Protein AF-A0A1Y1S7C5-F1 (afdb_monomer)

Mean predicted aligned error: 9.41 Å

Sequence (81 aa):
MSNASLEMVEEVPKCKICHEEQEDVEPLFHPCKCKGSMKFIHDTCLREWIKGSKEPSCGICGHKFTFKSVYKENTPKRLPA

Radius of gyration: 17.9 Å; Cα contacts (8 Å, |Δi|>4): 81; chains: 1; bounding box: 28×31×73 Å

Nearest PDB structures (foldseek):
  8pda-assembly1_A  TM=8.435E-01  e=1.065E-05  Saccharomyces cerevisiae
  2m6m-assembly1_A  TM=8.454E-01  e=5.226E-05  Saccharomyces cerevisiae S288C
  2d8s-assembly1_A  TM=6.504E-01  e=1.694E-05  Homo sapiens
  7kzt-assembly1_L  TM=6.531E-01  e=6.721E-02  Homo sapiens
  8aaf-assembly1_e  TM=5.910E-01  e=9.362E-02  Saccharomyces cerevisiae

Foldseek 3Di:
DDDPPPPPPPPAAAAPQPRHGADPVWGWAAQDDDDDNPRTHTPVRLVVVCVPDPAQADPPHRHHGDDDPDDDPPDPPDDDD

Organism: NCBI:txid1081671

Solvent-accessible surface area (backbone atoms only — not comparable to full-atom values): 5437 Å² total; per-residue (Å²): 138,89,78,85,78,76,72,80,75,75,78,75,68,33,21,67,82,83,66,44,66,62,42,98,90,46,50,63,43,67,64,47,83,48,66,78,63,70,20,30,35,33,66,66,61,51,53,56,53,39,76,77,40,98,57,64,45,37,95,85,74,62,34,64,55,80,86,76,91,77,75,60,92,86,54,68,97,61,80,84,132

Structure (mmCIF, N/CA/C/O backbone):
data_AF-A0A1Y1S7C5-F1
#
_entry.id   AF-A0A1Y1S7C5-F1
#
loop_
_atom_site.group_PDB
_atom_site.id
_atom_site.type_symbol
_atom_site.label_atom_id
_atom_site.label_alt_id
_atom_site.label_comp_id
_atom_site.label_asym_id
_atom_site.label_entity_id
_atom_site.label_seq_id
_atom_site.pdbx_PDB_ins_code
_atom_site.Cartn_x
_atom_site.Cartn_y
_atom_site.Cartn_z
_atom_site.occupancy
_atom_site.B_iso_or_equiv
_atom_site.auth_seq_id
_atom_site.auth_comp_id
_atom_site.auth_asym_id
_atom_site.auth_atom_id
_atom_site.pdbx_PDB_model_num
ATOM 1 N N . MET A 1 1 ? 13.574 -4.602 -44.661 1.00 49.38 1 MET A N 1
ATOM 2 C CA . MET A 1 1 ? 14.548 -4.940 -43.606 1.00 49.38 1 MET A CA 1
ATOM 3 C C . MET A 1 1 ? 13.832 -4.846 -42.277 1.00 49.38 1 MET A C 1
ATOM 5 O O . MET A 1 1 ? 13.543 -3.759 -41.803 1.00 49.38 1 MET A O 1
ATOM 9 N N . SER A 1 2 ? 13.413 -6.000 -41.781 1.00 63.34 2 SER A N 1
ATOM 10 C CA . SER A 1 2 ? 12.760 -6.195 -40.495 1.00 63.34 2 SER A CA 1
ATOM 11 C C . SER A 1 2 ? 13.792 -6.147 -39.373 1.00 63.34 2 SER A C 1
ATOM 13 O O . SER A 1 2 ? 14.754 -6.905 -39.421 1.00 63.34 2 SER A O 1
ATOM 15 N N . ASN A 1 3 ? 13.552 -5.316 -38.362 1.00 53.69 3 ASN A N 1
ATOM 16 C CA . ASN A 1 3 ? 13.464 -5.799 -36.987 1.00 53.69 3 ASN A CA 1
ATOM 17 C C . ASN A 1 3 ? 12.796 -4.724 -36.115 1.00 53.69 3 ASN A C 1
ATOM 19 O O . ASN A 1 3 ? 13.458 -3.861 -35.544 1.00 53.69 3 ASN A O 1
ATOM 23 N N . ALA A 1 4 ? 11.467 -4.767 -36.044 1.00 62.31 4 ALA A N 1
ATOM 24 C CA . ALA A 1 4 ? 10.741 -4.148 -34.950 1.00 62.31 4 ALA A CA 1
ATOM 25 C C . ALA A 1 4 ? 10.871 -5.083 -33.741 1.00 62.31 4 ALA A C 1
ATOM 27 O O . ALA A 1 4 ? 9.987 -5.901 -33.491 1.00 62.31 4 ALA A O 1
ATOM 28 N N . SER A 1 5 ? 11.983 -4.979 -33.011 1.00 68.00 5 SER A N 1
ATOM 29 C CA . SER A 1 5 ? 12.047 -5.480 -31.640 1.00 68.00 5 SER A CA 1
ATOM 30 C C . SER A 1 5 ? 11.179 -4.551 -30.793 1.00 68.00 5 SER A C 1
ATOM 32 O O . SER A 1 5 ? 11.664 -3.606 -30.180 1.00 68.00 5 SER A O 1
ATOM 34 N N . LEU A 1 6 ? 9.865 -4.783 -30.819 1.00 65.56 6 LEU A N 1
ATOM 35 C CA . LEU A 1 6 ? 8.976 -4.368 -29.742 1.00 65.56 6 LEU A CA 1
ATOM 36 C C . LEU A 1 6 ? 9.371 -5.210 -28.532 1.00 65.56 6 LEU A C 1
ATOM 38 O O . LEU A 1 6 ? 8.798 -6.267 -28.275 1.00 65.56 6 LEU A O 1
ATOM 42 N N . GLU A 1 7 ? 10.414 -4.772 -27.835 1.00 67.44 7 GLU A N 1
ATOM 43 C CA . GLU A 1 7 ? 10.646 -5.208 -26.472 1.00 67.44 7 GLU A CA 1
ATOM 44 C C . GLU A 1 7 ? 9.394 -4.810 -25.695 1.00 67.44 7 GLU A C 1
ATOM 46 O O . GLU A 1 7 ? 9.058 -3.631 -25.565 1.00 67.44 7 GLU A O 1
ATOM 51 N N . MET A 1 8 ? 8.633 -5.814 -25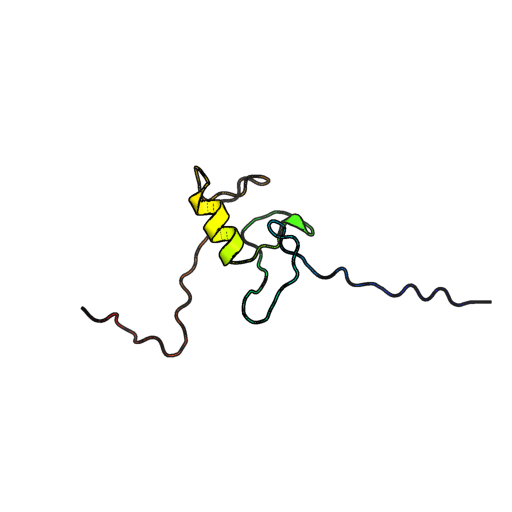.268 1.00 61.66 8 MET A N 1
ATOM 52 C CA . MET A 1 8 ? 7.568 -5.627 -24.300 1.00 61.66 8 MET A CA 1
ATOM 53 C C . MET A 1 8 ? 8.254 -5.221 -23.001 1.00 61.66 8 MET A C 1
ATOM 55 O O . MET A 1 8 ? 8.654 -6.074 -22.215 1.00 61.66 8 MET A O 1
ATOM 59 N N . VAL A 1 9 ? 8.473 -3.920 -22.818 1.00 66.75 9 VAL A N 1
ATOM 60 C CA . VAL A 1 9 ? 8.928 -3.382 -21.541 1.00 66.75 9 VAL A CA 1
ATOM 61 C C . VAL A 1 9 ? 7.770 -3.617 -20.580 1.00 66.75 9 VAL A C 1
ATOM 63 O O . VAL A 1 9 ? 6.767 -2.903 -20.620 1.00 66.75 9 VAL A O 1
ATOM 66 N N . GLU A 1 10 ? 7.846 -4.684 -19.789 1.00 72.31 10 GLU A N 1
ATOM 67 C CA . GLU A 1 10 ? 6.916 -4.872 -18.685 1.00 72.31 10 GLU A CA 1
ATOM 68 C C . GLU A 1 10 ? 7.125 -3.693 -17.733 1.00 72.31 10 GLU A C 1
ATOM 70 O O . GLU A 1 10 ? 8.166 -3.574 -17.088 1.00 72.31 10 GLU A O 1
ATOM 75 N N . GLU A 1 11 ? 6.169 -2.762 -17.704 1.00 80.88 11 GLU A N 1
ATOM 76 C CA . GLU A 1 11 ? 6.210 -1.651 -16.761 1.00 80.88 11 GLU A CA 1
ATOM 77 C C . GLU A 1 11 ? 6.222 -2.217 -15.340 1.00 80.88 11 GLU A C 1
ATOM 79 O O . GLU A 1 11 ? 5.241 -2.811 -14.879 1.00 80.88 11 GLU A O 1
ATOM 84 N N . VAL A 1 12 ? 7.347 -2.033 -14.647 1.00 90.31 12 VAL A N 1
ATOM 85 C CA . VAL A 1 12 ? 7.508 -2.502 -13.274 1.00 90.31 12 VAL A CA 1
ATOM 86 C C . VAL A 1 12 ? 6.494 -1.772 -12.386 1.00 90.31 12 VAL A C 1
ATOM 88 O O . VAL A 1 12 ? 6.443 -0.536 -12.401 1.00 90.31 12 VAL A O 1
ATOM 91 N N . PRO A 1 13 ? 5.664 -2.496 -11.613 1.00 93.62 13 PRO A N 1
ATOM 92 C CA . PRO A 1 13 ? 4.734 -1.877 -10.682 1.00 93.62 13 PRO A CA 1
ATOM 93 C C . PRO A 1 13 ? 5.453 -0.982 -9.672 1.00 93.62 13 PRO A C 1
ATOM 95 O O . PRO A 1 13 ? 6.458 -1.376 -9.084 1.00 93.62 13 PRO A O 1
ATOM 98 N N . LYS A 1 14 ? 4.891 0.204 -9.430 1.00 95.94 14 LYS A N 1
ATOM 99 C CA . LYS A 1 14 ? 5.406 1.180 -8.463 1.00 95.94 14 LYS A CA 1
ATOM 100 C C . LYS A 1 14 ? 4.341 1.543 -7.444 1.00 95.94 14 LYS A C 1
ATOM 102 O O . LYS A 1 14 ? 3.150 1.591 -7.764 1.00 95.94 14 LYS A O 1
ATOM 107 N N . CYS A 1 15 ? 4.766 1.822 -6.219 1.00 96.69 15 CYS A N 1
ATOM 108 C CA . CYS A 1 15 ? 3.903 2.344 -5.174 1.00 96.69 15 CYS A CA 1
ATOM 109 C C . CYS A 1 15 ? 3.292 3.670 -5.615 1.00 96.69 15 CYS A C 1
ATOM 111 O O . CYS A 1 15 ? 4.007 4.600 -5.975 1.00 96.69 15 CYS A O 1
ATOM 113 N N . LYS A 1 16 ? 1.972 3.821 -5.515 1.00 94.94 16 LYS A N 1
ATOM 114 C CA . LYS A 1 16 ? 1.314 5.084 -5.889 1.00 94.94 16 LYS A CA 1
ATOM 115 C C . LYS A 1 16 ? 1.588 6.253 -4.927 1.00 94.94 16 LYS A C 1
ATOM 117 O O . LYS A 1 16 ? 1.075 7.340 -5.163 1.00 94.94 16 LYS A O 1
ATOM 122 N N . ILE A 1 17 ? 2.260 5.995 -3.800 1.00 94.62 17 ILE A N 1
ATOM 123 C CA . ILE A 1 17 ? 2.548 6.993 -2.760 1.00 94.62 17 ILE A CA 1
ATOM 124 C C . ILE A 1 17 ? 3.992 7.486 -2.888 1.00 94.62 17 ILE A C 1
ATOM 126 O O . ILE A 1 17 ? 4.189 8.678 -3.085 1.00 94.62 17 ILE A O 1
ATOM 130 N N . CYS A 1 18 ? 4.984 6.593 -2.804 1.00 96.56 18 CYS A N 1
ATOM 131 C CA . CYS A 1 18 ? 6.401 6.972 -2.895 1.00 96.56 18 CYS A CA 1
ATOM 132 C C . CYS A 1 18 ? 6.988 6.876 -4.314 1.00 96.56 18 CYS A C 1
ATOM 134 O O . CYS A 1 18 ? 8.065 7.401 -4.555 1.00 96.56 18 CYS A O 1
ATOM 136 N N . HIS A 1 19 ? 6.280 6.249 -5.262 1.00 95.56 19 HIS A N 1
ATOM 137 C CA . HIS A 1 19 ? 6.732 6.011 -6.642 1.00 95.56 19 HIS A CA 1
ATOM 138 C C . HIS A 1 19 ? 7.958 5.096 -6.784 1.00 95.56 19 HIS A C 1
ATOM 140 O O . HIS A 1 19 ? 8.564 5.042 -7.855 1.00 95.56 19 HIS A O 1
ATOM 146 N N . GLU A 1 20 ? 8.276 4.331 -5.744 1.00 96.31 20 GLU A N 1
ATOM 147 C CA . GLU A 1 20 ? 9.333 3.320 -5.759 1.00 96.31 20 GLU A CA 1
ATOM 148 C C . GLU A 1 20 ? 8.772 1.935 -6.111 1.00 96.31 20 GLU A C 1
ATOM 150 O O . GLU A 1 20 ? 7.566 1.679 -6.006 1.00 96.31 20 GLU A O 1
ATOM 155 N N . GLU A 1 21 ? 9.649 1.057 -6.591 1.00 96.19 21 GLU A N 1
ATOM 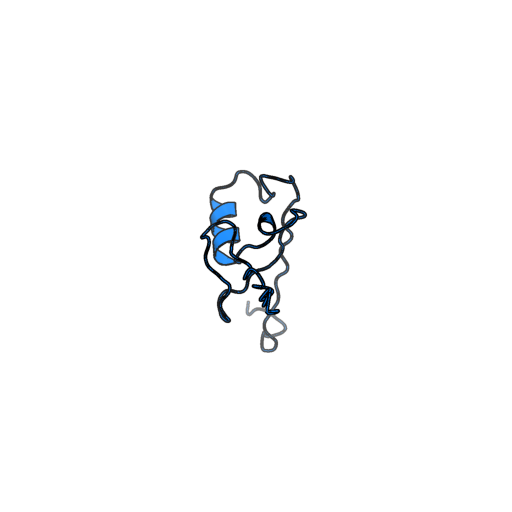156 C CA . GLU A 1 21 ? 9.332 -0.334 -6.927 1.00 96.19 21 GLU A CA 1
ATOM 157 C C . GLU A 1 21 ? 9.173 -1.179 -5.649 1.00 96.19 21 GLU A C 1
ATOM 159 O O . GLU A 1 21 ? 9.281 -0.681 -4.528 1.00 96.19 21 GLU A O 1
ATOM 164 N N . GLN A 1 22 ? 8.835 -2.458 -5.796 1.00 94.94 22 GLN A N 1
ATOM 165 C CA . GLN A 1 22 ? 8.796 -3.367 -4.649 1.00 94.94 22 GLN A CA 1
ATOM 166 C C . GLN A 1 22 ? 10.199 -3.843 -4.261 1.00 94.94 22 GLN A C 1
ATOM 168 O O . GLN A 1 22 ? 11.043 -4.061 -5.128 1.00 94.94 22 GLN A O 1
ATOM 173 N N . GLU A 1 23 ? 10.391 -4.115 -2.974 1.00 93.12 23 GLU A N 1
ATOM 174 C CA . GLU A 1 23 ? 11.556 -4.824 -2.443 1.00 93.12 23 GLU A CA 1
ATOM 175 C C . GLU A 1 23 ? 11.105 -6.090 -1.704 1.00 93.12 23 GLU A C 1
ATOM 177 O O . GLU A 1 23 ? 9.957 -6.185 -1.265 1.00 93.12 23 GLU A O 1
ATOM 182 N N . ASP A 1 24 ? 12.005 -7.058 -1.504 1.00 89.75 24 ASP A N 1
ATOM 183 C CA . ASP A 1 24 ? 11.693 -8.288 -0.753 1.00 89.75 24 ASP A CA 1
ATOM 184 C C . ASP A 1 24 ? 11.182 -7.993 0.670 1.00 89.75 24 ASP A C 1
ATOM 186 O O . ASP A 1 24 ? 10.349 -8.720 1.217 1.00 89.75 24 ASP A O 1
ATOM 190 N N . VAL A 1 25 ? 11.677 -6.907 1.271 1.00 89.56 25 VAL A N 1
ATOM 191 C CA . VAL A 1 25 ? 11.289 -6.439 2.610 1.00 89.56 25 VAL A CA 1
ATOM 192 C C . VAL A 1 25 ? 10.065 -5.521 2.597 1.00 89.56 25 VAL A C 1
ATOM 194 O O . VAL A 1 25 ? 9.335 -5.471 3.588 1.00 89.56 25 VAL A O 1
ATOM 197 N N . GLU A 1 26 ? 9.808 -4.843 1.478 1.00 90.44 26 GLU A N 1
ATOM 198 C CA . GLU A 1 26 ? 8.684 -3.928 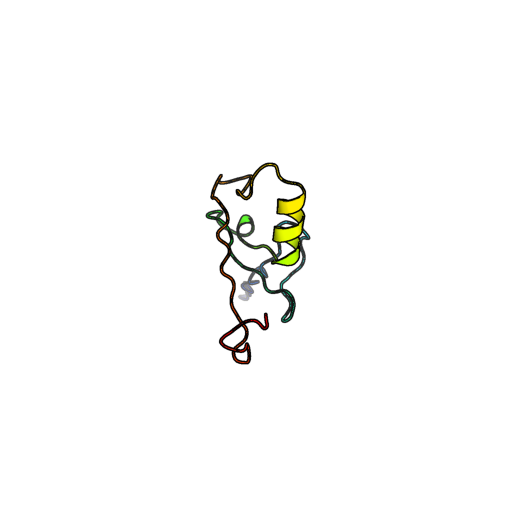1.276 1.00 90.44 26 GLU A CA 1
ATOM 199 C C . GLU A 1 26 ? 7.946 -4.275 -0.030 1.00 90.44 26 GLU A C 1
ATOM 201 O O . GLU A 1 26 ? 8.129 -3.626 -1.064 1.00 90.44 26 GLU A O 1
ATOM 206 N N . PRO A 1 27 ? 7.094 -5.317 -0.013 1.00 93.50 27 PRO A N 1
ATOM 207 C CA . PRO A 1 27 ? 6.350 -5.728 -1.195 1.00 93.50 27 PRO A CA 1
ATOM 208 C C . PRO A 1 27 ? 5.192 -4.770 -1.509 1.00 93.50 27 PRO A C 1
ATOM 210 O O . PRO A 1 27 ? 4.584 -4.165 -0.617 1.00 93.50 27 PRO A O 1
ATOM 213 N N . LEU A 1 28 ? 4.816 -4.694 -2.789 1.00 95.44 28 LEU A N 1
ATOM 214 C CA . LEU A 1 28 ? 3.610 -3.993 -3.236 1.00 95.44 28 LEU A CA 1
ATOM 215 C C . LEU A 1 28 ? 2.379 -4.907 -3.166 1.00 95.44 28 LEU A C 1
ATOM 217 O O . LEU A 1 28 ? 2.427 -6.083 -3.521 1.00 95.44 28 LEU A O 1
ATOM 221 N N . PHE A 1 29 ? 1.230 -4.353 -2.775 1.00 94.00 29 PHE A N 1
ATOM 222 C CA . PHE A 1 29 ? -0.052 -5.072 -2.779 1.00 94.00 29 PHE A CA 1
ATOM 223 C C . PHE A 1 29 ? -1.222 -4.183 -3.209 1.00 94.00 29 PHE A C 1
ATOM 225 O O . PHE A 1 29 ? -1.058 -3.002 -3.512 1.00 94.00 29 PHE A O 1
ATOM 232 N N . HIS A 1 30 ? -2.423 -4.775 -3.254 1.00 94.38 30 HIS A N 1
ATOM 233 C CA . HIS A 1 30 ? -3.649 -4.151 -3.757 1.00 94.38 30 HIS A CA 1
ATOM 234 C C . HIS A 1 30 ? -4.672 -3.884 -2.636 1.00 94.38 30 HIS A C 1
ATOM 236 O O . HIS A 1 30 ? -5.616 -4.659 -2.467 1.00 94.38 30 HIS A O 1
ATOM 242 N N . PRO A 1 31 ? -4.549 -2.795 -1.858 1.00 93.44 31 PRO A N 1
ATOM 243 C CA . PRO A 1 31 ? -5.482 -2.517 -0.763 1.00 93.44 31 PRO A CA 1
ATOM 244 C C . PRO A 1 31 ? -6.862 -2.037 -1.228 1.00 93.44 31 PRO A C 1
ATOM 246 O O . PRO A 1 31 ? -7.771 -1.891 -0.415 1.00 93.44 31 PRO A O 1
ATOM 249 N N . CYS A 1 32 ? -7.035 -1.729 -2.514 1.00 94.44 32 CYS A N 1
ATOM 250 C CA . CYS A 1 32 ? -8.250 -1.112 -3.034 1.00 94.44 32 CYS A CA 1
ATOM 251 C C . CYS A 1 32 ? -8.645 -1.649 -4.410 1.00 94.44 32 CYS A C 1
ATOM 253 O O . CYS A 1 32 ? -7.923 -2.427 -5.027 1.00 94.44 32 CYS A O 1
ATOM 255 N N . LYS A 1 33 ? -9.801 -1.193 -4.904 1.00 94.62 33 LYS A N 1
ATOM 256 C CA . LYS A 1 33 ? -10.372 -1.598 -6.197 1.00 94.62 33 LYS A CA 1
ATOM 257 C C . LYS A 1 33 ? -9.898 -0.749 -7.384 1.00 94.62 33 LYS A C 1
ATOM 259 O O . LYS A 1 33 ? -10.477 -0.845 -8.466 1.00 94.62 33 LYS A O 1
ATOM 264 N N . CYS A 1 34 ? -8.894 0.110 -7.194 1.00 95.44 34 CYS A N 1
ATOM 265 C CA . CYS A 1 34 ? -8.314 0.872 -8.298 1.00 95.44 34 CYS A CA 1
ATOM 266 C C . CYS A 1 34 ? -7.763 -0.071 -9.382 1.00 95.44 34 CYS A C 1
ATOM 268 O O . CYS A 1 34 ? -7.412 -1.220 -9.113 1.00 95.44 34 CYS A O 1
ATOM 270 N N . LYS A 1 35 ? -7.699 0.421 -10.620 1.00 93.56 35 LYS A N 1
ATOM 271 C CA . LYS A 1 35 ? -7.160 -0.312 -11.774 1.00 93.56 35 LYS A CA 1
ATOM 272 C C . LYS A 1 35 ? -5.801 0.265 -12.176 1.00 93.56 35 LYS A C 1
ATOM 274 O O . LYS A 1 35 ? -5.464 1.379 -11.780 1.00 93.56 35 LYS A O 1
ATOM 279 N N . GLY A 1 36 ? -5.043 -0.490 -12.970 1.00 91.69 36 GLY A N 1
ATOM 280 C CA . GLY A 1 36 ? -3.721 -0.069 -13.446 1.00 91.69 36 GLY A CA 1
ATOM 281 C C . GLY A 1 36 ? -2.724 0.152 -12.306 1.00 91.69 36 GLY A C 1
ATOM 282 O O . GLY A 1 36 ? -2.808 -0.515 -11.276 1.00 91.69 36 GLY A O 1
ATOM 283 N N . SER A 1 37 ? -1.807 1.101 -12.482 1.00 90.75 37 SER A N 1
ATOM 284 C CA . SER A 1 37 ? -0.748 1.448 -11.521 1.00 90.75 37 SER A CA 1
ATOM 285 C C . SER A 1 37 ? -1.272 1.971 -10.175 1.00 90.75 37 SER A C 1
ATOM 287 O O . SER A 1 37 ? -0.663 1.744 -9.135 1.00 90.75 37 SER A O 1
ATOM 289 N N . MET A 1 38 ? -2.462 2.581 -10.141 1.00 93.38 38 MET A N 1
ATOM 290 C CA . MET A 1 38 ? -3.041 3.191 -8.929 1.00 93.38 38 MET A CA 1
ATOM 291 C C . MET A 1 38 ? -3.478 2.185 -7.850 1.00 93.38 38 MET A C 1
ATOM 293 O O . MET A 1 38 ? -3.959 2.585 -6.781 1.00 93.38 38 MET A O 1
ATOM 297 N N . LYS A 1 39 ? -3.385 0.882 -8.132 1.00 95.19 39 LYS A N 1
ATOM 298 C CA . LYS A 1 39 ? -3.755 -0.176 -7.189 1.00 95.19 39 LYS A CA 1
ATOM 299 C C . LYS A 1 39 ? -2.609 -0.589 -6.264 1.00 95.19 39 LYS A C 1
ATOM 301 O O . LYS A 1 39 ? -2.916 -1.157 -5.225 1.00 95.19 39 LYS A O 1
ATOM 306 N N . PHE A 1 40 ? -1.352 -0.306 -6.615 1.00 96.00 40 PHE A N 1
ATOM 307 C CA . PHE A 1 40 ? -0.168 -0.785 -5.896 1.00 96.00 40 PHE A CA 1
ATOM 308 C C . PHE A 1 40 ? 0.279 0.189 -4.797 1.00 96.00 40 PHE A C 1
ATOM 310 O O . PHE A 1 40 ? 0.405 1.391 -5.043 1.00 96.00 40 PHE A O 1
ATOM 317 N N . ILE A 1 41 ? 0.500 -0.319 -3.580 1.00 95.81 41 ILE A N 1
ATOM 318 C CA . ILE A 1 41 ? 0.996 0.445 -2.420 1.00 95.81 41 ILE A CA 1
ATOM 319 C C . ILE A 1 41 ? 1.867 -0.466 -1.537 1.00 95.81 41 ILE A C 1
ATOM 321 O O . ILE A 1 41 ? 1.552 -1.651 -1.421 1.00 95.81 41 ILE A O 1
ATOM 325 N N . HIS A 1 42 ? 2.907 0.079 -0.896 1.00 96.19 42 HIS A N 1
ATOM 326 C CA . HIS A 1 42 ? 3.637 -0.561 0.212 1.00 96.19 42 HIS A CA 1
ATOM 327 C C . HIS A 1 42 ? 2.846 -0.543 1.530 1.00 96.19 42 HIS A C 1
ATOM 329 O O . HIS A 1 42 ? 1.950 0.282 1.731 1.00 96.19 42 HIS A O 1
ATOM 335 N N . ASP A 1 43 ? 3.185 -1.436 2.466 1.00 93.19 43 ASP A N 1
ATOM 336 C CA . ASP A 1 43 ? 2.455 -1.569 3.745 1.00 93.19 43 ASP A CA 1
ATOM 337 C C . ASP A 1 43 ? 2.734 -0.372 4.652 1.00 93.19 43 ASP A C 1
ATOM 339 O O . ASP A 1 43 ? 1.811 0.210 5.227 1.00 93.19 43 ASP A O 1
ATOM 343 N N . THR A 1 44 ? 3.992 0.054 4.693 1.00 94.94 44 THR A N 1
ATOM 344 C CA . THR A 1 44 ? 4.466 1.253 5.387 1.00 94.94 44 THR A CA 1
ATOM 345 C C . THR A 1 44 ? 3.782 2.507 4.853 1.00 94.94 44 THR A C 1
ATOM 347 O O . THR A 1 44 ? 3.093 3.187 5.617 1.00 94.94 44 THR A O 1
ATOM 350 N N . CYS A 1 45 ? 3.837 2.746 3.538 1.00 95.50 45 CYS A N 1
ATOM 351 C CA . CYS A 1 45 ? 3.178 3.894 2.913 1.00 95.50 45 CYS A CA 1
ATOM 352 C C . CYS A 1 45 ? 1.663 3.915 3.171 1.00 95.50 45 CYS A C 1
ATOM 354 O O . CYS A 1 45 ? 1.092 4.971 3.450 1.00 95.50 45 CYS A O 1
ATOM 356 N N . LEU A 1 46 ? 0.988 2.759 3.108 1.00 94.69 46 LEU A N 1
ATOM 357 C CA . LEU A 1 46 ? -0.440 2.680 3.416 1.00 94.69 46 LEU A CA 1
ATOM 358 C C . LEU A 1 46 ? -0.720 3.037 4.882 1.00 94.69 46 LEU A C 1
ATOM 360 O O . LEU A 1 46 ? -1.640 3.807 5.160 1.00 94.69 46 LEU A O 1
ATOM 364 N N . ARG A 1 47 ? 0.055 2.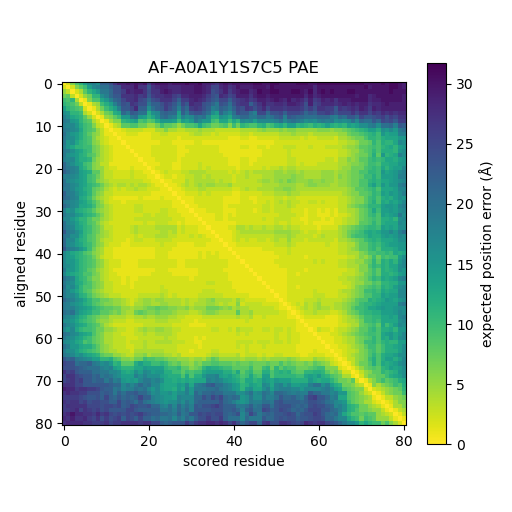495 5.828 1.00 92.62 47 ARG A N 1
ATOM 365 C CA . ARG A 1 47 ? -0.112 2.783 7.261 1.00 92.62 47 ARG A CA 1
ATOM 366 C C . ARG A 1 47 ? 0.112 4.253 7.574 1.00 92.62 47 ARG A C 1
ATOM 368 O O . ARG A 1 47 ? -0.657 4.822 8.344 1.00 92.62 47 ARG A O 1
ATOM 375 N N . GLU A 1 48 ? 1.141 4.862 6.998 1.00 94.69 48 GLU A N 1
ATOM 376 C CA . GLU A 1 48 ? 1.421 6.288 7.170 1.00 94.69 48 GLU A CA 1
ATOM 377 C C . GLU A 1 48 ? 0.303 7.158 6.608 1.00 94.69 48 GLU A C 1
ATOM 379 O O . GLU A 1 48 ? -0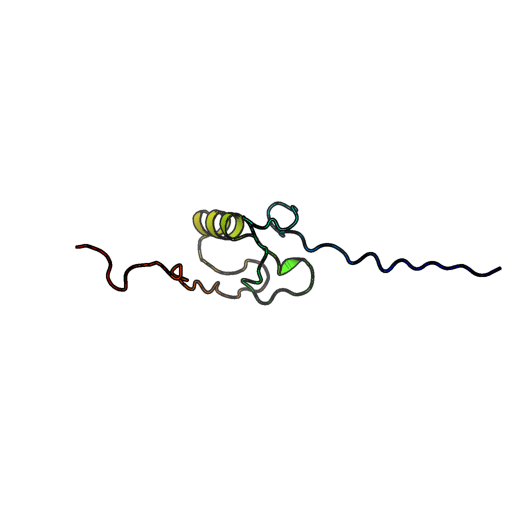.183 8.054 7.299 1.00 94.69 48 GLU A O 1
ATOM 384 N N . TRP A 1 49 ? -0.189 6.829 5.413 1.00 92.94 49 TRP A N 1
ATOM 385 C CA . TRP A 1 49 ? -1.326 7.524 4.818 1.00 92.94 49 TRP A CA 1
ATOM 386 C C . TRP A 1 49 ? -2.572 7.463 5.714 1.00 92.94 49 TRP A C 1
ATOM 388 O O . TRP A 1 49 ? -3.242 8.473 5.921 1.00 92.94 49 TRP A O 1
ATOM 398 N N . ILE A 1 50 ? -2.864 6.300 6.307 1.00 93.12 50 ILE A N 1
ATOM 399 C CA . ILE A 1 50 ? -4.024 6.131 7.196 1.00 93.12 50 ILE A CA 1
ATOM 400 C C . ILE A 1 50 ? -3.878 6.944 8.480 1.00 93.12 50 ILE A C 1
ATOM 402 O O . ILE A 1 50 ? -4.869 7.516 8.925 1.00 93.12 50 ILE A O 1
ATOM 406 N N . LYS A 1 51 ? -2.673 7.033 9.062 1.00 93.31 51 LYS A N 1
ATOM 407 C CA . LYS A 1 51 ? -2.432 7.845 10.270 1.00 93.31 51 LYS A CA 1
ATOM 408 C C . LYS A 1 51 ? -2.821 9.314 10.065 1.00 93.31 51 LYS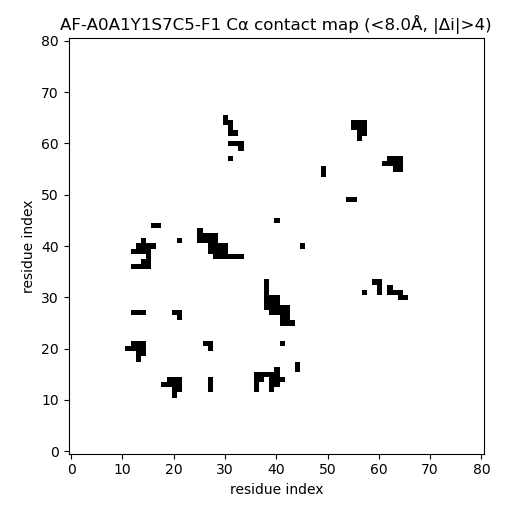 A C 1
ATOM 410 O O . LYS A 1 51 ? -3.267 9.951 11.013 1.00 93.31 51 LYS A O 1
ATOM 415 N N . GLY A 1 52 ? -2.653 9.838 8.849 1.00 91.62 52 GLY A N 1
ATOM 416 C CA . GLY A 1 52 ? -3.055 11.197 8.474 1.00 91.62 52 GLY A CA 1
ATOM 417 C C . GLY A 1 52 ? -4.473 11.323 7.903 1.00 91.62 52 GLY A C 1
ATOM 418 O O . GLY A 1 52 ? -4.921 12.438 7.640 1.00 91.62 52 GLY A O 1
ATOM 419 N N . SER A 1 53 ? -5.187 10.214 7.687 1.00 90.25 53 SER A N 1
ATOM 420 C CA . SER A 1 53 ? -6.516 10.208 7.069 1.00 90.25 53 SER A CA 1
ATOM 421 C C . SER A 1 53 ? -7.637 10.238 8.111 1.00 90.25 53 SER A C 1
ATOM 423 O O . SER A 1 53 ? -7.524 9.677 9.198 1.00 90.25 53 SER A O 1
ATOM 425 N N . LYS A 1 54 ? -8.777 10.843 7.749 1.00 90.75 54 LYS A N 1
ATOM 426 C CA . LYS A 1 54 ? -10.008 10.800 8.560 1.00 90.75 54 LYS A CA 1
ATOM 427 C C . LYS A 1 54 ? -10.616 9.398 8.630 1.00 90.75 54 LYS A C 1
ATOM 429 O O . LYS A 1 54 ? -11.259 9.061 9.618 1.00 90.75 54 LYS A O 1
ATOM 434 N N . GLU A 1 55 ? -10.445 8.600 7.577 1.00 91.88 55 GLU A N 1
ATOM 435 C CA . GLU A 1 55 ? -10.951 7.229 7.507 1.00 91.88 55 GLU A CA 1
ATOM 436 C C . GLU A 1 55 ? -10.002 6.295 6.732 1.00 91.88 55 GLU A C 1
ATOM 438 O O . GLU A 1 55 ? -9.302 6.729 5.811 1.00 91.88 55 GLU A O 1
ATOM 443 N N . PRO A 1 56 ? -9.979 4.989 7.056 1.00 92.12 56 PRO A N 1
ATOM 444 C CA . PRO A 1 56 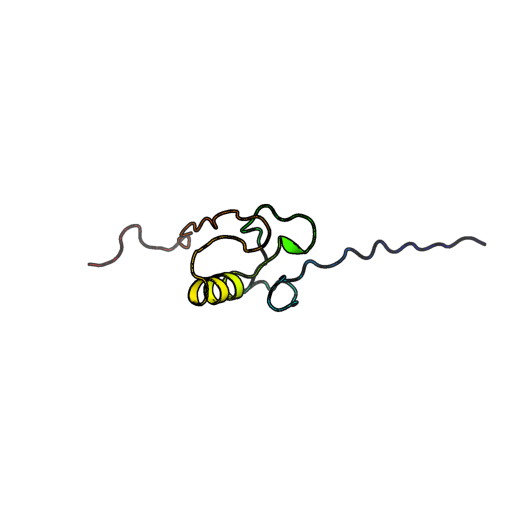? -9.160 4.004 6.355 1.00 92.12 56 PRO A CA 1
ATOM 445 C C . PRO A 1 56 ? -9.837 3.548 5.048 1.00 92.12 56 PRO A C 1
ATOM 447 O O . PRO A 1 56 ? -10.176 2.374 4.876 1.00 92.12 56 PRO A O 1
ATOM 450 N N . SER A 1 57 ? -10.065 4.479 4.124 1.00 94.81 57 SER A N 1
ATOM 451 C CA . SER A 1 57 ? -10.655 4.228 2.805 1.00 94.81 57 SER A CA 1
ATOM 452 C C . SER A 1 57 ? -9.755 4.765 1.693 1.00 94.81 57 SER A C 1
ATOM 454 O O . SER A 1 57 ? -8.926 5.640 1.902 1.00 94.81 57 SER A O 1
ATOM 456 N N . CYS A 1 58 ? -9.880 4.244 0.476 1.00 94.44 58 CYS A N 1
ATOM 457 C CA . CYS A 1 58 ? -9.151 4.797 -0.656 1.00 94.44 58 CYS A CA 1
ATOM 458 C C . CYS A 1 58 ? -9.761 6.135 -1.095 1.00 94.44 58 CYS A C 1
ATOM 460 O O . CYS A 1 58 ? -10.892 6.152 -1.568 1.00 94.44 58 CYS A O 1
ATOM 462 N N . GLY A 1 59 ? -8.974 7.215 -1.100 1.00 91.38 59 GLY A N 1
ATOM 463 C CA . GLY A 1 59 ? -9.429 8.536 -1.569 1.00 91.38 59 GLY A CA 1
ATOM 464 C C . GLY A 1 59 ? -9.813 8.638 -3.056 1.00 91.38 59 GLY A C 1
ATOM 465 O O . GLY A 1 59 ? -10.307 9.674 -3.477 1.00 91.38 59 GLY A O 1
ATOM 466 N N . ILE A 1 60 ? -9.594 7.586 -3.855 1.00 93.00 60 ILE A N 1
ATOM 467 C CA . ILE A 1 60 ? -9.960 7.549 -5.282 1.00 93.00 60 ILE A CA 1
ATOM 468 C C . ILE A 1 60 ? -11.232 6.727 -5.501 1.00 93.00 60 ILE A C 1
ATOM 470 O O . ILE A 1 60 ? -12.188 7.205 -6.097 1.00 93.00 60 ILE A O 1
ATOM 474 N N . CYS A 1 61 ? -11.246 5.471 -5.043 1.00 95.06 61 CYS A N 1
ATOM 475 C CA . CYS A 1 61 ? -12.363 4.555 -5.299 1.00 95.06 61 CYS A CA 1
ATOM 476 C C . CYS A 1 61 ? -13.310 4.361 -4.105 1.00 95.06 61 CYS A C 1
ATOM 478 O O . CYS A 1 61 ? -14.251 3.577 -4.206 1.00 95.06 61 CYS A O 1
ATOM 480 N N . GLY A 1 62 ? -13.041 4.989 -2.955 1.00 94.38 62 GLY A N 1
ATOM 481 C CA . GLY A 1 62 ? -13.849 4.884 -1.733 1.00 94.38 62 GLY A CA 1
ATOM 482 C C . GLY A 1 62 ? -13.816 3.516 -1.041 1.00 94.38 62 GLY A C 1
ATOM 483 O O . GLY A 1 62 ? -14.475 3.318 -0.023 1.00 94.38 62 GLY A O 1
ATOM 484 N N . HIS A 1 63 ? -13.071 2.536 -1.566 1.00 95.31 63 HIS A N 1
ATOM 485 C CA . HIS A 1 63 ? -13.011 1.207 -0.962 1.00 95.31 63 HIS A CA 1
ATOM 486 C C . HIS A 1 63 ? -12.339 1.261 0.414 1.00 95.31 63 HIS A C 1
ATOM 488 O O . HIS A 1 63 ? -11.214 1.748 0.523 1.00 95.31 63 HIS A O 1
ATOM 494 N N . LYS A 1 64 ? -13.006 0.728 1.443 1.00 93.62 64 LYS A N 1
ATOM 495 C CA . LYS A 1 64 ? -12.428 0.573 2.783 1.00 93.62 64 LYS A CA 1
ATOM 496 C C . LYS A 1 64 ? -11.282 -0.431 2.747 1.00 93.62 64 LYS A C 1
ATOM 498 O O . LYS A 1 64 ? -11.445 -1.534 2.230 1.00 93.62 64 LYS A O 1
ATOM 503 N N . PHE A 1 65 ? -10.139 -0.056 3.304 1.00 90.62 65 PHE A N 1
ATOM 504 C CA . PHE A 1 65 ? -8.994 -0.951 3.391 1.00 90.62 65 PHE A CA 1
ATOM 505 C C . PHE A 1 65 ? -9.286 -2.102 4.358 1.00 90.62 65 PHE A C 1
ATOM 507 O O . PHE A 1 65 ? -9.903 -1.906 5.405 1.00 90.62 65 PHE A O 1
ATOM 514 N N . THR A 1 66 ? -8.839 -3.309 4.007 1.00 80.62 66 THR A N 1
ATOM 515 C CA . THR A 1 66 ? -8.967 -4.500 4.859 1.00 80.62 66 THR A CA 1
ATOM 516 C C . THR A 1 66 ? -7.593 -4.900 5.378 1.00 80.62 66 THR A C 1
ATOM 518 O O . THR A 1 66 ? -6.693 -5.166 4.586 1.00 80.62 66 THR A O 1
ATOM 521 N N . PHE A 1 67 ? -7.441 -4.987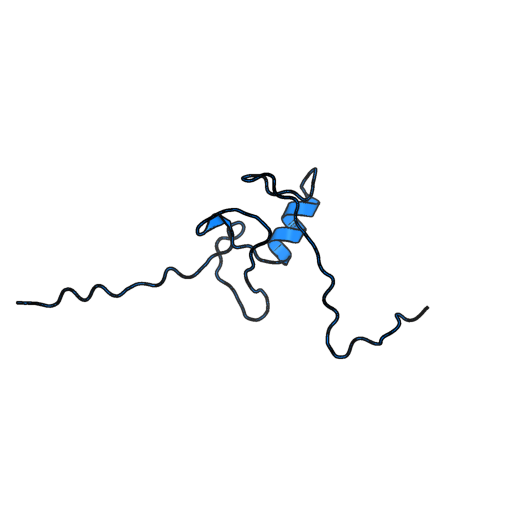 6.698 1.00 78.44 67 PHE A N 1
ATOM 522 C CA . PHE A 1 67 ? -6.210 -5.441 7.346 1.00 78.44 67 PHE A CA 1
ATOM 523 C C . PHE A 1 67 ? -6.395 -6.877 7.825 1.00 78.44 67 PHE A C 1
ATOM 525 O O . PHE A 1 67 ? -7.367 -7.179 8.516 1.00 78.44 67 PHE A O 1
ATOM 532 N N . LYS A 1 68 ? -5.462 -7.765 7.477 1.00 70.44 68 LYS A N 1
ATOM 533 C CA . LYS A 1 68 ? -5.357 -9.095 8.084 1.00 70.44 68 LYS A CA 1
ATOM 534 C C . LYS A 1 68 ? -4.043 -9.159 8.846 1.00 70.44 68 LYS A C 1
ATOM 536 O O . LYS A 1 68 ? -2.988 -8.941 8.258 1.00 70.44 68 LYS A O 1
ATOM 541 N N . SER A 1 69 ? -4.098 -9.446 10.143 1.00 67.69 69 SER A N 1
ATOM 542 C CA . SER A 1 69 ? -2.904 -9.808 10.900 1.00 67.69 69 SER A CA 1
ATOM 543 C C . SER A 1 69 ? -2.452 -11.189 10.439 1.00 67.69 69 SER A C 1
ATOM 545 O O . SER A 1 69 ? -3.091 -12.200 10.727 1.00 67.69 69 SER A O 1
ATOM 547 N N . VAL A 1 70 ? -1.364 -11.229 9.675 1.00 65.94 70 VAL A N 1
ATOM 548 C CA . VAL A 1 70 ? -0.707 -12.486 9.320 1.00 65.94 70 VAL A CA 1
ATOM 549 C C . VAL A 1 70 ? 0.392 -12.709 10.350 1.00 65.94 70 VAL A C 1
ATOM 551 O O . VAL A 1 70 ? 1.368 -11.964 10.406 1.00 65.94 70 VAL A O 1
ATOM 554 N N . TYR A 1 71 ? 0.193 -13.681 11.234 1.00 69.25 71 TYR A N 1
ATOM 555 C CA . TYR A 1 71 ? 1.211 -14.083 12.200 1.00 69.25 71 TYR A CA 1
ATOM 556 C C . TYR A 1 71 ? 2.288 -14.905 11.475 1.00 69.25 71 TYR A C 1
ATOM 558 O O . TYR A 1 71 ? 1.956 -15.743 10.638 1.00 69.25 71 TYR A O 1
ATOM 566 N N . LYS A 1 72 ? 3.575 -14.676 11.778 1.00 68.56 72 LYS A N 1
ATOM 567 C CA . LYS A 1 72 ? 4.683 -15.499 11.247 1.00 68.56 72 LYS A CA 1
ATOM 568 C C . LYS A 1 72 ? 4.495 -16.960 11.680 1.00 68.56 72 LYS A C 1
ATOM 570 O O . LYS A 1 72 ? 3.967 -17.189 12.766 1.00 68.56 72 LYS A O 1
ATOM 575 N N . GLU A 1 73 ? 4.969 -17.933 10.899 1.00 69.50 73 GLU A N 1
ATOM 576 C CA . GLU A 1 73 ? 4.790 -19.371 11.201 1.00 69.50 73 GLU A CA 1
ATOM 577 C C . GLU A 1 73 ? 5.262 -19.773 12.610 1.00 69.50 73 GLU A C 1
ATOM 579 O O . GLU A 1 73 ? 4.622 -20.588 13.266 1.00 69.50 73 GLU A O 1
ATOM 584 N N . ASN A 1 74 ? 6.317 -19.134 13.126 1.00 70.62 74 ASN A N 1
ATOM 585 C CA . ASN A 1 74 ? 6.849 -19.375 14.474 1.00 70.62 74 ASN A CA 1
ATOM 586 C C . ASN A 1 74 ? 6.189 -18.522 15.573 1.00 70.62 74 ASN A C 1
ATOM 588 O O . ASN A 1 74 ? 6.737 -18.389 16.668 1.00 70.62 74 ASN A O 1
ATOM 592 N N . THR A 1 75 ? 5.039 -17.900 15.306 1.00 70.69 75 THR A N 1
ATOM 593 C CA . THR A 1 75 ? 4.351 -17.112 16.334 1.00 70.69 75 THR A CA 1
ATOM 594 C C . THR A 1 75 ? 3.687 -18.064 17.333 1.00 70.69 75 THR A C 1
ATOM 596 O O . THR A 1 75 ? 2.901 -18.922 16.917 1.00 70.69 75 THR A O 1
ATOM 599 N N . PRO A 1 76 ? 3.958 -17.941 18.647 1.00 74.94 76 PRO A N 1
ATOM 600 C CA . PRO A 1 76 ? 3.307 -18.775 19.648 1.00 74.94 76 PRO A CA 1
ATOM 601 C C . PRO A 1 76 ? 1.786 -18.616 19.558 1.00 74.94 76 PRO A C 1
ATOM 603 O O . PRO A 1 76 ? 1.266 -17.508 19.436 1.00 74.94 76 PRO A O 1
ATOM 606 N N . LYS A 1 77 ? 1.056 -19.736 19.655 1.00 71.56 77 LYS A N 1
ATOM 607 C CA . LYS A 1 77 ? -0.419 -19.776 19.548 1.00 71.56 77 LYS A CA 1
ATOM 608 C C . LYS A 1 77 ? -1.142 -18.918 20.598 1.00 71.56 77 LYS A C 1
ATOM 610 O O . LYS A 1 77 ? -2.350 -18.723 20.494 1.00 71.56 77 LYS A O 1
ATOM 615 N N . ARG A 1 78 ? -0.432 -18.44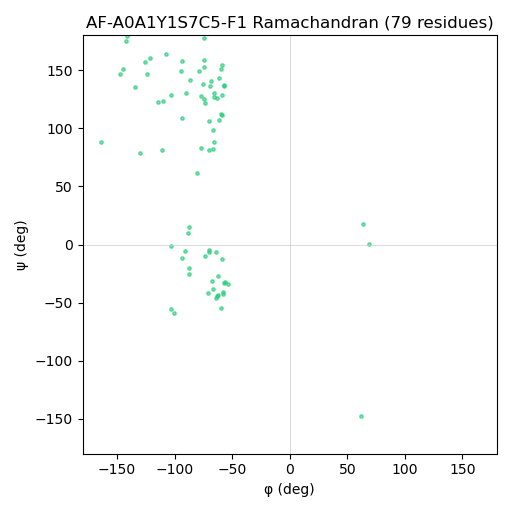9 21.628 1.00 77.00 78 ARG A N 1
ATOM 616 C CA . ARG A 1 78 ? -0.929 -17.535 22.659 1.00 77.00 78 ARG A CA 1
ATOM 617 C C . ARG A 1 78 ? 0.089 -16.423 22.891 1.00 77.00 78 ARG A C 1
ATOM 619 O O . ARG A 1 78 ? 1.280 -16.700 23.014 1.00 77.00 78 ARG A O 1
ATOM 626 N N . LEU A 1 79 ? -0.406 -15.191 22.974 1.00 64.62 79 LEU A N 1
ATOM 627 C CA . LEU A 1 79 ? 0.363 -14.045 23.452 1.00 64.62 79 LEU A CA 1
ATOM 628 C C . LEU A 1 79 ? 0.615 -14.215 24.965 1.00 64.62 79 LEU A C 1
ATOM 630 O O . LEU A 1 79 ? -0.310 -14.645 25.662 1.00 64.62 79 LEU A O 1
ATOM 634 N N . PRO A 1 80 ? 1.834 -13.943 25.473 1.00 72.75 80 PRO A N 1
ATOM 635 C CA . PRO A 1 80 ? 2.085 -13.938 26.910 1.00 72.75 80 PRO A CA 1
ATOM 636 C C . PRO A 1 80 ? 1.223 -12.873 27.602 1.00 72.75 80 PRO A C 1
ATOM 638 O O . PRO A 1 80 ? 0.956 -11.823 27.015 1.00 72.75 80 PRO A O 1
ATOM 641 N N . ALA A 1 81 ? 0.753 -13.212 28.805 1.00 65.62 81 ALA A N 1
ATOM 642 C CA . ALA A 1 81 ? -0.057 -12.347 29.662 1.00 65.62 81 ALA A CA 1
ATOM 643 C C . ALA A 1 81 ? 0.761 -11.190 30.246 1.00 65.62 81 ALA A C 1
ATOM 645 O O . ALA A 1 81 ? 1.977 -11.394 30.471 1.00 65.62 81 ALA A O 1
#

InterPro domains:
  IPR011016 Zinc finger, RING-CH-type [PF12906] (15-61)
  IPR011016 Zinc finger, RING-CH-type [PS51292] (7-68)
  IPR011016 Zinc finger, RING-CH-type [SM00744] (14-62)
  IPR013083 Zinc finger, RING/FYVE/PHD-type [G3DSA:3.30.40.10] (2-75)

Secondary structure (DSSP, 8-state):
---------------TTT-----SSS--B--SS--GGGG-B-HHHHHHHHHTSSSSB-TTT-PBP-------TT--SS---

pLDDT: mean 85.31, std 12.64, range [49.38, 96.69]